Protein AF-A0A948EVF0-F1 (afdb_monomer_lite)

Radius of gyration: 16.71 Å; chains: 1; bounding box: 34×21×43 Å

Foldseek 3Di:
DVVCCVPPNVVVVVVVVVVVVVQVVQWFAAPPQGATDSDNHHPVRPDPVDDPVDDDDDDDNVVVVVVVVVD

Secondary structure (DSSP, 8-state):
-HHHHHHH-HHHHHHHHHHHHHHHHH-EE-TTT--EESSSS-HHHH-TTS-TT-----SSHHHHHHHHTT-

Structure (mmCIF, N/CA/C/O backbone):
data_AF-A0A948EVF0-F1
#
_entry.id   AF-A0A948EVF0-F1
#
loop_
_atom_site.group_PDB
_atom_site.id
_atom_site.type_symbol
_atom_site.label_atom_id
_atom_site.label_alt_id
_atom_site.label_comp_id
_atom_site.label_asym_id
_atom_site.label_entity_id
_atom_site.label_seq_id
_atom_site.pdbx_PDB_ins_code
_atom_site.Cartn_x
_atom_site.Cartn_y
_atom_site.Cartn_z
_atom_site.occupancy
_atom_site.B_iso_or_equiv
_atom_site.auth_seq_id
_atom_site.auth_comp_id
_atom_site.auth_asym_id
_atom_site.auth_atom_id
_atom_site.pdbx_PDB_model_num
ATOM 1 N N . MET A 1 1 ? 14.350 9.423 -15.349 1.00 75.81 1 MET A N 1
ATOM 2 C CA . MET A 1 1 ? 14.315 7.983 -14.992 1.00 75.81 1 MET A CA 1
ATOM 3 C C . MET A 1 1 ? 14.103 7.074 -16.202 1.00 75.81 1 MET A C 1
ATOM 5 O O . MET A 1 1 ? 14.927 6.196 -16.404 1.00 75.81 1 MET A O 1
ATOM 9 N N . ALA A 1 2 ? 13.083 7.296 -17.042 1.00 87.69 2 ALA A N 1
ATOM 10 C CA . ALA A 1 2 ? 12.790 6.413 -18.184 1.00 87.69 2 ALA A CA 1
ATOM 11 C C . ALA A 1 2 ? 13.979 6.192 -19.151 1.00 87.69 2 ALA A C 1
ATOM 13 O O . ALA A 1 2 ? 14.348 5.052 -19.413 1.00 87.69 2 ALA A O 1
ATOM 14 N N . TYR A 1 3 ? 14.652 7.257 -19.609 1.00 93.06 3 TYR A N 1
ATOM 15 C CA . TYR A 1 3 ? 15.819 7.124 -20.500 1.00 93.06 3 TYR A CA 1
ATOM 16 C C . TYR A 1 3 ? 16.998 6.367 -19.872 1.00 93.06 3 TYR A C 1
ATOM 18 O O . TYR A 1 3 ? 17.691 5.629 -20.567 1.00 93.06 3 TYR A O 1
ATOM 26 N N . HIS A 1 4 ? 17.199 6.502 -18.557 1.00 93.50 4 HIS A N 1
ATOM 27 C CA . HIS A 1 4 ? 18.237 5.764 -17.837 1.00 93.50 4 HIS A CA 1
ATOM 28 C C . HIS A 1 4 ? 17.966 4.255 -17.873 1.00 93.50 4 HIS A C 1
ATOM 30 O O . HIS A 1 4 ? 18.850 3.482 -18.228 1.00 93.50 4 HIS A O 1
ATOM 36 N N . LEU A 1 5 ? 16.727 3.847 -17.587 1.00 92.56 5 LEU A N 1
ATOM 37 C CA . LEU A 1 5 ? 16.306 2.445 -17.656 1.00 92.56 5 LEU A CA 1
ATOM 38 C C . LEU A 1 5 ? 16.467 1.872 -19.077 1.00 92.56 5 LEU A C 1
ATOM 40 O O . LEU A 1 5 ? 17.001 0.782 -19.252 1.00 92.56 5 LEU A O 1
ATOM 44 N N . LEU A 1 6 ? 16.094 2.628 -20.112 1.00 91.06 6 LEU A N 1
ATOM 45 C CA . LEU A 1 6 ? 16.175 2.163 -21.504 1.00 91.06 6 LEU A CA 1
ATOM 46 C C . LEU A 1 6 ? 17.611 2.000 -22.028 1.00 91.06 6 LEU A C 1
ATOM 48 O O . LEU A 1 6 ? 17.883 1.084 -22.810 1.00 91.06 6 LEU A O 1
ATOM 52 N N . GLN A 1 7 ? 18.518 2.896 -21.630 1.00 92.69 7 GLN A N 1
ATOM 53 C CA . GLN A 1 7 ? 19.885 2.940 -22.157 1.00 92.69 7 GLN A CA 1
ATOM 54 C C . GLN A 1 7 ? 20.893 2.184 -21.293 1.00 92.69 7 GLN A C 1
ATOM 56 O O . GLN A 1 7 ? 21.862 1.653 -21.828 1.00 92.69 7 GLN A O 1
ATOM 61 N N . ARG A 1 8 ? 20.698 2.164 -19.970 1.00 93.56 8 ARG A N 1
ATOM 62 C CA . ARG A 1 8 ? 21.712 1.695 -19.015 1.00 93.56 8 ARG A CA 1
ATOM 63 C C . ARG A 1 8 ? 21.251 0.551 -18.121 1.00 93.56 8 ARG A C 1
ATOM 65 O O . ARG A 1 8 ? 22.107 -0.152 -17.602 1.00 93.56 8 ARG A O 1
ATOM 72 N N . ASP A 1 9 ? 19.944 0.337 -17.956 1.00 94.25 9 ASP A N 1
ATOM 73 C CA . ASP A 1 9 ? 19.433 -0.657 -17.003 1.00 94.25 9 ASP A CA 1
ATOM 74 C C . ASP A 1 9 ? 18.137 -1.344 -17.468 1.00 94.25 9 ASP A C 1
ATOM 76 O O . ASP A 1 9 ? 17.053 -1.183 -16.898 1.00 94.25 9 ASP A O 1
ATOM 80 N N . ARG A 1 10 ? 18.249 -2.135 -18.542 1.00 93.06 10 ARG A N 1
ATOM 81 C CA . ARG A 1 10 ? 17.113 -2.878 -19.115 1.00 93.06 10 ARG A CA 1
ATOM 82 C C . ARG A 1 10 ? 16.587 -3.971 -18.186 1.00 93.06 10 ARG A C 1
ATOM 84 O O . ARG A 1 10 ? 15.380 -4.197 -18.137 1.00 93.06 10 ARG A O 1
ATOM 91 N N . ASN A 1 11 ? 17.474 -4.621 -17.435 1.00 95.62 11 ASN A N 1
ATOM 92 C CA . ASN A 1 11 ? 17.084 -5.643 -16.465 1.00 95.62 11 ASN A CA 1
ATOM 93 C C . ASN A 1 11 ? 16.321 -5.019 -15.289 1.00 95.62 11 ASN A C 1
ATOM 95 O O . ASN A 1 11 ? 15.277 -5.540 -14.893 1.00 95.62 11 ASN A O 1
ATOM 99 N N . GLY A 1 12 ? 16.780 -3.872 -14.775 1.00 94.69 12 GLY A N 1
ATOM 100 C CA . GLY A 1 12 ? 16.053 -3.098 -13.773 1.00 94.69 12 GLY A CA 1
ATOM 101 C C . GLY A 1 12 ? 14.696 -2.620 -14.283 1.00 94.69 12 GLY A C 1
ATOM 102 O O . GLY A 1 12 ? 13.711 -2.712 -13.553 1.00 94.69 12 GLY A O 1
ATOM 103 N N . ALA A 1 13 ? 14.602 -2.214 -15.555 1.00 95.31 13 ALA A N 1
ATOM 104 C CA . ALA A 1 13 ? 13.332 -1.848 -16.186 1.00 95.31 13 ALA A CA 1
ATOM 105 C C . ALA A 1 13 ? 12.329 -3.015 -16.199 1.00 95.31 13 ALA A C 1
ATOM 107 O O . ALA A 1 13 ? 11.177 -2.845 -15.799 1.00 95.31 13 ALA A O 1
ATOM 108 N N . ALA A 1 14 ? 12.773 -4.206 -16.616 1.00 95.62 14 ALA A N 1
ATOM 109 C CA . ALA A 1 14 ? 11.938 -5.406 -16.647 1.00 95.62 14 ALA A CA 1
ATOM 110 C C . ALA A 1 14 ? 11.487 -5.823 -15.239 1.00 95.62 14 ALA A C 1
ATOM 112 O O . ALA A 1 14 ? 10.309 -6.109 -15.020 1.00 95.62 14 ALA A O 1
ATOM 113 N N . ARG A 1 15 ? 12.403 -5.788 -14.262 1.00 96.31 15 ARG A N 1
ATOM 114 C CA . ARG A 1 15 ? 12.085 -6.075 -12.860 1.00 96.31 15 ARG A CA 1
ATOM 115 C C . ARG A 1 15 ? 11.061 -5.089 -12.302 1.00 96.31 15 ARG A C 1
ATOM 117 O O . ARG A 1 15 ? 10.109 -5.519 -11.661 1.00 96.31 15 ARG A O 1
ATOM 124 N N . LEU A 1 16 ? 11.234 -3.792 -12.556 1.00 95.50 16 LEU A N 1
ATOM 125 C CA . LEU A 1 16 ? 10.296 -2.761 -12.114 1.00 95.50 16 LEU A CA 1
ATOM 126 C C . LEU A 1 16 ? 8.899 -2.989 -12.703 1.00 95.50 16 LEU A C 1
ATOM 128 O O . LEU A 1 16 ? 7.922 -2.950 -11.961 1.00 95.50 16 LEU A O 1
ATOM 132 N N . ALA A 1 17 ? 8.806 -3.276 -14.005 1.00 96.25 17 ALA A N 1
ATOM 133 C CA . ALA A 1 17 ? 7.532 -3.559 -14.661 1.00 96.25 17 ALA A CA 1
ATOM 134 C C . ALA A 1 17 ? 6.822 -4.772 -14.034 1.00 96.25 17 ALA A C 1
ATOM 136 O O . ALA A 1 17 ? 5.638 -4.693 -13.714 1.00 96.25 17 ALA A O 1
ATOM 137 N N . MET A 1 18 ? 7.559 -5.859 -13.787 1.00 97.25 18 MET A N 1
ATOM 138 C CA . MET A 1 18 ? 7.028 -7.053 -13.124 1.00 97.25 18 MET A CA 1
ATOM 139 C C . MET A 1 18 ? 6.556 -6.757 -11.693 1.00 97.25 18 MET A C 1
ATOM 141 O O . MET A 1 18 ? 5.466 -7.173 -11.309 1.00 97.25 18 MET A O 1
ATOM 145 N N . CYS A 1 19 ? 7.347 -6.025 -10.903 1.00 96.75 19 CYS A N 1
ATOM 146 C CA . CYS A 1 19 ? 6.976 -5.657 -9.535 1.00 96.75 19 CYS A CA 1
ATOM 147 C C . CYS A 1 19 ? 5.727 -4.768 -9.495 1.00 96.75 19 CYS A C 1
ATOM 149 O O . CYS A 1 19 ? 4.863 -4.984 -8.650 1.00 96.75 19 CYS A O 1
ATOM 151 N N . LEU A 1 20 ? 5.613 -3.799 -10.409 1.00 96.56 20 LEU A N 1
ATOM 152 C CA . LEU A 1 20 ? 4.427 -2.948 -10.516 1.00 96.56 20 LEU A CA 1
ATOM 153 C C . LEU A 1 20 ? 3.187 -3.761 -10.897 1.00 96.56 20 LEU A C 1
ATOM 155 O O . LEU A 1 20 ? 2.149 -3.592 -10.266 1.00 96.56 20 LEU A O 1
ATOM 159 N N . GLY A 1 21 ? 3.302 -4.673 -11.869 1.00 97.56 21 GLY A N 1
ATOM 160 C CA . GLY A 1 21 ? 2.210 -5.578 -12.238 1.00 97.56 21 GLY A CA 1
ATOM 161 C C . GLY A 1 21 ? 1.740 -6.423 -11.053 1.00 97.56 21 GLY A C 1
ATOM 162 O O . GLY A 1 21 ? 0.559 -6.419 -10.721 1.00 97.56 21 GLY A O 1
ATOM 163 N N . ALA A 1 22 ? 2.676 -7.053 -10.340 1.00 96.50 22 ALA A N 1
ATOM 164 C CA . ALA A 1 22 ? 2.355 -7.852 -9.159 1.00 96.50 22 ALA A CA 1
ATOM 165 C C . ALA A 1 22 ? 1.696 -7.028 -8.038 1.00 96.50 22 ALA A C 1
ATOM 167 O O . ALA A 1 22 ? 0.792 -7.522 -7.368 1.00 96.50 22 ALA A O 1
ATOM 168 N N . ALA A 1 23 ? 2.130 -5.783 -7.825 1.00 95.50 23 ALA A N 1
ATOM 169 C CA . ALA A 1 23 ? 1.528 -4.896 -6.834 1.00 95.50 23 ALA A CA 1
ATOM 170 C C . ALA A 1 23 ? 0.085 -4.524 -7.210 1.00 95.50 23 ALA A C 1
ATOM 172 O O . ALA A 1 23 ? -0.791 -4.564 -6.354 1.00 95.50 23 ALA A O 1
ATOM 173 N N . LEU A 1 24 ? -0.175 -4.218 -8.484 1.00 95.38 24 LEU A N 1
ATOM 174 C CA . LEU A 1 24 ? -1.521 -3.902 -8.975 1.00 95.38 24 LEU A CA 1
ATOM 175 C C . LEU A 1 24 ? -2.492 -5.085 -8.854 1.00 95.38 24 LEU A C 1
ATOM 177 O O . LEU A 1 24 ? -3.681 -4.869 -8.647 1.00 95.38 24 LEU A O 1
ATOM 181 N N . GLU A 1 25 ? -2.000 -6.320 -8.970 1.00 95.62 25 GLU A N 1
ATOM 182 C CA . GLU A 1 25 ? -2.821 -7.527 -8.811 1.00 95.62 25 GLU A CA 1
ATOM 183 C C . GL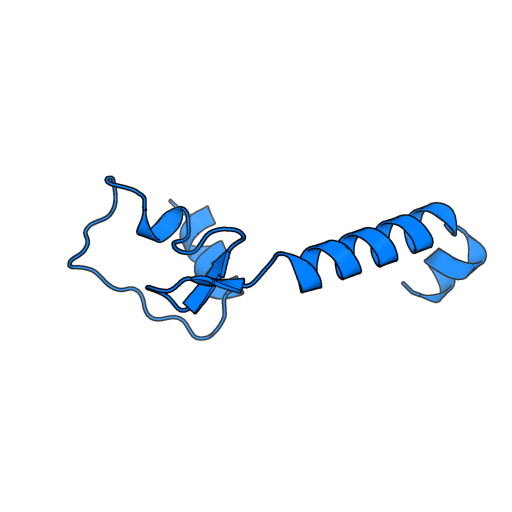U A 1 25 ? -3.116 -7.869 -7.346 1.00 95.62 25 GLU A C 1
ATOM 185 O O . GLU A 1 25 ? -4.209 -8.337 -7.035 1.00 95.62 25 GLU A O 1
ATOM 190 N N . LYS A 1 26 ? -2.139 -7.673 -6.452 1.00 94.75 26 LYS A N 1
ATOM 191 C CA . LYS A 1 26 ? -2.200 -8.158 -5.062 1.00 94.75 26 LYS A CA 1
ATOM 192 C C . LYS A 1 26 ? -2.652 -7.117 -4.048 1.00 94.75 26 LYS A C 1
ATOM 194 O O . LYS A 1 26 ? -3.103 -7.485 -2.966 1.00 94.75 26 LYS A O 1
ATOM 199 N N . LEU A 1 27 ? -2.459 -5.832 -4.340 1.00 95.12 27 LEU A N 1
ATOM 200 C CA . LEU A 1 27 ? -2.841 -4.772 -3.420 1.00 95.12 27 LEU A CA 1
ATOM 201 C C . LEU A 1 27 ? -4.326 -4.467 -3.560 1.00 95.12 27 LEU A C 1
ATOM 203 O O . LEU A 1 27 ? -4.842 -4.181 -4.640 1.00 95.12 27 LEU A O 1
ATOM 207 N N . HIS A 1 28 ? -4.997 -4.464 -2.419 1.00 95.25 28 HIS A N 1
ATOM 208 C CA . HIS A 1 28 ? -6.401 -4.117 -2.290 1.00 95.25 28 HIS A CA 1
ATOM 209 C C . HIS A 1 28 ? -6.585 -3.118 -1.149 1.00 95.25 28 HIS A C 1
ATOM 211 O O . HIS A 1 28 ? -5.651 -2.810 -0.406 1.00 95.25 28 HIS A O 1
ATOM 217 N N . HIS A 1 29 ? -7.804 -2.612 -0.991 1.00 96.00 29 HIS A N 1
ATOM 218 C CA . HIS A 1 29 ? -8.142 -1.759 0.141 1.00 96.00 29 HIS A CA 1
ATOM 219 C C . HIS A 1 29 ? -8.512 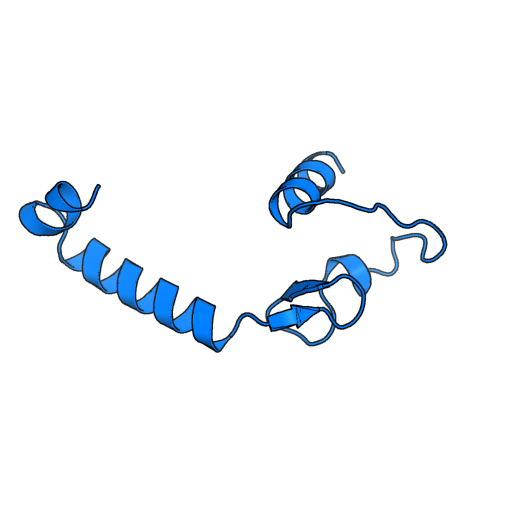-2.594 1.370 1.00 96.00 29 HIS A C 1
ATOM 221 O O . HIS A 1 29 ? -9.326 -3.515 1.306 1.00 96.00 29 HIS A O 1
ATOM 227 N N . CYS A 1 30 ? -7.934 -2.232 2.513 1.00 96.56 30 CYS A N 1
ATOM 228 C CA . CYS A 1 30 ? -8.296 -2.759 3.819 1.00 96.56 30 CYS A CA 1
ATOM 229 C C . CYS A 1 30 ? -9.776 -2.479 4.110 1.00 96.56 30 CYS A C 1
ATOM 231 O O . CYS A 1 30 ? -10.217 -1.330 4.049 1.00 96.56 30 CYS A O 1
ATOM 233 N N . GLN A 1 31 ? -10.510 -3.501 4.550 1.00 97.44 31 GLN A N 1
ATOM 234 C CA . GLN A 1 31 ? -11.944 -3.422 4.853 1.00 97.44 31 GLN A CA 1
ATOM 235 C C . GLN A 1 31 ? -12.296 -2.473 6.014 1.00 97.44 31 GLN A C 1
ATOM 237 O O . GLN A 1 31 ? -13.466 -2.155 6.205 1.00 97.44 31 GLN A O 1
ATOM 242 N N . ARG A 1 32 ? -11.310 -2.036 6.813 1.00 95.00 32 ARG A N 1
ATOM 243 C CA . ARG A 1 32 ? -11.529 -1.194 8.006 1.00 95.00 32 ARG A CA 1
ATOM 244 C C . ARG A 1 32 ? -11.098 0.258 7.843 1.00 95.00 32 ARG A C 1
ATOM 246 O O . ARG A 1 32 ? -11.771 1.138 8.362 1.00 95.00 32 ARG A O 1
ATOM 25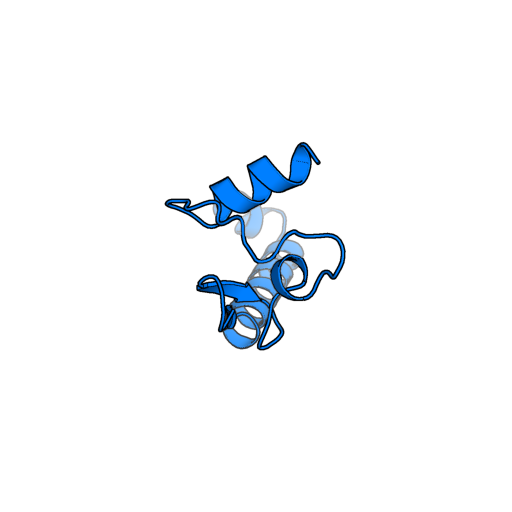3 N N . CYS A 1 33 ? -9.966 0.508 7.189 1.00 94.50 33 CYS A N 1
ATOM 254 C CA . CYS A 1 33 ? -9.375 1.849 7.105 1.00 94.50 33 CYS A CA 1
ATOM 255 C C . CYS A 1 33 ? -9.115 2.327 5.676 1.00 94.50 33 CYS A C 1
ATOM 257 O O . CYS A 1 33 ? -8.555 3.403 5.498 1.00 94.50 33 CYS A O 1
ATOM 259 N N . ASN A 1 34 ? -9.471 1.530 4.664 1.00 94.50 34 ASN A N 1
ATOM 260 C CA . ASN A 1 34 ? -9.269 1.837 3.249 1.00 94.50 34 ASN A CA 1
ATOM 261 C C . ASN A 1 34 ? -7.797 2.033 2.805 1.00 94.50 34 ASN A C 1
ATOM 263 O O . ASN A 1 34 ? -7.547 2.386 1.655 1.00 94.50 34 ASN A O 1
ATOM 267 N N . ASN A 1 35 ? -6.806 1.762 3.666 1.00 94.25 35 ASN A N 1
ATOM 268 C CA . ASN A 1 35 ? -5.393 1.740 3.270 1.00 94.25 35 ASN A CA 1
ATOM 269 C C . ASN A 1 35 ? -5.070 0.531 2.370 1.00 94.25 35 ASN A C 1
ATOM 271 O O . ASN A 1 35 ? -5.790 -0.467 2.405 1.00 94.25 35 ASN A O 1
ATOM 275 N N . PHE A 1 36 ? -3.964 0.576 1.624 1.00 94.88 36 PHE A N 1
ATOM 276 C CA . PHE A 1 36 ? -3.502 -0.561 0.828 1.00 94.88 36 PHE A CA 1
ATOM 277 C C . PHE A 1 36 ? -3.026 -1.730 1.699 1.00 94.88 36 PHE A C 1
ATOM 279 O O . PHE A 1 36 ? -2.329 -1.550 2.700 1.00 94.88 36 PHE A O 1
ATOM 286 N N . SER A 1 37 ? -3.407 -2.944 1.310 1.00 95.25 37 SER A N 1
ATOM 287 C CA . SER A 1 37 ? -3.025 -4.183 1.979 1.00 95.25 37 SER A CA 1
ATOM 288 C C . SER A 1 37 ? -3.098 -5.377 1.028 1.00 95.25 37 SER A C 1
ATOM 290 O O . SER A 1 37 ? -3.924 -5.402 0.121 1.00 95.25 37 SER A O 1
ATOM 292 N N . GLU A 1 38 ? -2.254 -6.381 1.265 1.00 95.62 38 GLU A N 1
ATOM 293 C CA . GLU A 1 38 ? -2.337 -7.695 0.605 1.00 95.62 38 GLU A CA 1
ATOM 294 C C . GLU A 1 38 ? -3.324 -8.645 1.314 1.00 95.62 38 GLU A C 1
ATOM 296 O O . GLU A 1 38 ? -3.600 -9.744 0.839 1.00 95.62 38 GLU A O 1
ATOM 301 N N . THR A 1 39 ? -3.866 -8.239 2.467 1.00 95.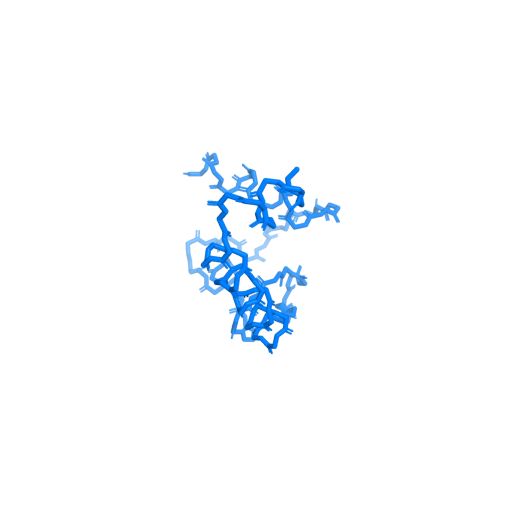38 39 THR A N 1
ATOM 302 C CA . THR A 1 39 ? -4.840 -9.001 3.257 1.00 95.38 39 THR A CA 1
ATOM 303 C C . THR A 1 39 ? -6.141 -8.210 3.428 1.00 95.38 39 THR A C 1
ATOM 305 O O . THR A 1 39 ? -6.129 -6.982 3.342 1.00 95.38 39 THR A O 1
ATOM 308 N N . PRO A 1 40 ? -7.282 -8.866 3.735 1.00 96.44 40 PRO A N 1
ATOM 309 C CA . PRO A 1 40 ? -8.561 -8.163 3.910 1.00 96.44 40 PRO A CA 1
ATOM 310 C C . PRO A 1 40 ? -8.531 -7.078 4.998 1.00 96.44 40 PRO A C 1
ATOM 312 O O . PRO A 1 40 ? -9.197 -6.049 4.888 1.00 96.44 40 PRO A O 1
ATOM 315 N N . VAL A 1 41 ? -7.737 -7.294 6.049 1.00 96.38 41 VAL A N 1
ATOM 316 C CA . VAL A 1 41 ? -7.476 -6.325 7.118 1.00 96.38 41 VAL A CA 1
ATOM 317 C C . VAL A 1 41 ? -5.972 -6.093 7.193 1.00 96.38 41 VAL A C 1
ATOM 319 O O . VAL A 1 41 ? -5.212 -7.056 7.278 1.00 96.38 41 VAL A O 1
ATOM 322 N N . CYS A 1 42 ? -5.539 -4.831 7.169 1.00 95.06 42 CYS A N 1
ATOM 323 C CA . CYS A 1 42 ? -4.120 -4.483 7.219 1.00 95.06 42 CYS A CA 1
ATOM 324 C C . CYS A 1 42 ? -3.504 -4.728 8.605 1.00 95.06 42 CYS A C 1
ATOM 326 O O . CYS A 1 42 ? -4.208 -4.773 9.620 1.00 95.06 42 CYS A O 1
ATOM 328 N N . TYR A 1 43 ? -2.171 -4.815 8.659 1.00 93.25 43 TYR A N 1
ATOM 329 C CA . TYR A 1 43 ? -1.423 -5.044 9.901 1.00 93.25 43 TYR A CA 1
ATOM 330 C C . TYR A 1 43 ? -1.741 -3.997 10.985 1.00 93.25 43 TYR A C 1
ATOM 332 O O . TYR A 1 43 ? -1.882 -4.339 12.158 1.00 93.25 43 TYR A O 1
ATOM 340 N N . THR A 1 44 ? -1.920 -2.731 10.591 1.00 92.81 44 THR A N 1
ATOM 341 C CA . THR A 1 44 ? -2.248 -1.614 11.488 1.00 92.81 44 THR A CA 1
ATOM 342 C C . THR A 1 44 ? -3.575 -1.846 12.198 1.00 92.81 44 THR A C 1
ATOM 344 O O . THR A 1 44 ? -3.648 -1.691 13.414 1.00 92.81 44 THR A O 1
ATOM 347 N N . CYS A 1 45 ? -4.611 -2.253 11.458 1.00 94.12 45 CYS A N 1
ATOM 348 C CA . CYS A 1 45 ? -5.936 -2.520 12.009 1.00 94.12 45 CYS A CA 1
ATOM 349 C C . CYS A 1 45 ? -6.005 -3.842 12.783 1.00 94.12 45 CYS A C 1
ATOM 351 O O . CYS A 1 45 ? -6.780 -3.944 13.732 1.00 94.12 45 CYS A O 1
ATOM 353 N N . ALA A 1 46 ? -5.240 -4.856 12.374 1.00 94.88 46 ALA A N 1
ATOM 354 C CA . ALA A 1 46 ? -5.200 -6.158 13.042 1.00 94.88 46 ALA A CA 1
ATOM 355 C C . ALA A 1 46 ? -4.382 -6.145 14.348 1.00 94.88 46 ALA A C 1
ATOM 357 O O . ALA A 1 46 ? -4.518 -7.055 15.163 1.00 94.88 46 ALA A O 1
ATOM 358 N N . SER A 1 47 ? -3.534 -5.133 14.553 1.00 94.06 47 SER A N 1
ATOM 359 C CA . SER A 1 47 ? -2.658 -5.045 15.720 1.00 94.06 47 SER A CA 1
ATOM 360 C C . 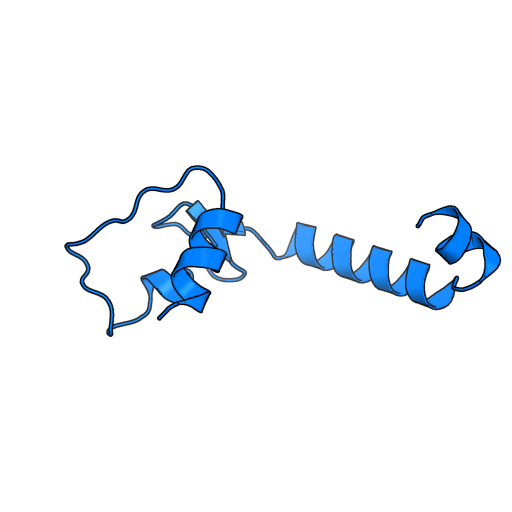SER A 1 47 ? -3.451 -4.893 17.028 1.00 94.06 47 SER A C 1
ATOM 362 O O . SER A 1 47 ? -4.173 -3.907 17.189 1.00 94.06 47 SER A O 1
ATOM 364 N N . PRO A 1 48 ? -3.260 -5.791 18.014 1.00 92.56 48 PRO A N 1
ATOM 365 C CA . PRO A 1 48 ? -3.912 -5.688 19.321 1.00 92.56 48 PRO A CA 1
ATOM 366 C C . PRO A 1 48 ? -3.313 -4.585 20.203 1.00 92.56 48 PRO A C 1
ATOM 368 O O . PRO A 1 48 ? -3.855 -4.283 21.260 1.00 92.56 48 PRO A O 1
ATOM 371 N N . ARG A 1 49 ? -2.183 -3.989 19.799 1.00 91.50 49 ARG A N 1
ATOM 372 C CA . ARG A 1 49 ? -1.531 -2.901 20.543 1.00 91.50 49 ARG A CA 1
ATOM 373 C C . ARG A 1 49 ? -2.210 -1.547 20.335 1.00 91.50 49 ARG A C 1
ATOM 375 O O . ARG A 1 49 ? -1.864 -0.602 21.033 1.00 91.50 49 ARG A O 1
ATOM 382 N N . ARG A 1 50 ? -3.130 -1.432 19.370 1.00 89.56 50 ARG A N 1
ATOM 383 C CA . ARG A 1 50 ? -3.830 -0.175 19.089 1.00 89.56 50 ARG A CA 1
ATOM 384 C C . ARG A 1 50 ? -5.147 -0.082 19.829 1.00 89.56 50 ARG A C 1
ATOM 386 O O . ARG A 1 50 ? -5.893 -1.054 19.920 1.00 89.56 50 ARG A O 1
ATOM 393 N N . ASP A 1 51 ? -5.453 1.127 20.280 1.00 93.19 51 ASP A N 1
ATOM 394 C CA . ASP A 1 51 ? -6.770 1.440 20.806 1.00 93.19 51 ASP A CA 1
ATOM 395 C C . ASP A 1 51 ? -7.786 1.533 19.658 1.00 93.19 51 ASP A C 1
ATOM 397 O O . ASP A 1 51 ? -7.723 2.423 18.812 1.00 93.19 51 ASP A O 1
ATOM 401 N N . ALA A 1 52 ? -8.750 0.612 19.643 1.00 89.38 52 ALA A N 1
ATOM 402 C CA . ALA A 1 52 ? -9.822 0.581 18.651 1.00 89.38 52 ALA A CA 1
ATOM 403 C C . ALA A 1 52 ? -10.816 1.753 18.778 1.00 89.38 52 ALA A C 1
ATOM 405 O O . ALA A 1 52 ? -11.655 1.929 17.895 1.00 89.38 52 ALA A O 1
ATOM 406 N N . ARG A 1 53 ? -10.750 2.537 19.863 1.00 93.31 53 ARG A N 1
ATOM 407 C CA . ARG A 1 53 ? -11.594 3.719 20.092 1.00 93.31 53 ARG A CA 1
ATOM 408 C C . ARG A 1 53 ? -11.009 4.998 19.499 1.00 93.31 53 ARG A C 1
ATOM 410 O O . ARG A 1 53 ? -11.728 5.988 19.401 1.00 93.31 53 ARG A O 1
ATOM 417 N N . GLN A 1 54 ? -9.740 4.985 19.096 1.00 92.44 54 GLN A N 1
ATOM 418 C CA . GLN A 1 54 ? -9.063 6.147 18.536 1.00 92.44 54 GLN A CA 1
ATOM 419 C C . GLN A 1 54 ? -8.872 5.978 17.026 1.00 92.44 54 GLN A C 1
ATOM 421 O O . GLN A 1 54 ? -8.228 5.037 16.566 1.00 92.44 54 GLN A O 1
ATOM 426 N N . LEU A 1 55 ? -9.418 6.914 16.247 1.00 92.31 55 LEU A N 1
ATOM 427 C CA . LEU A 1 55 ? -9.261 6.957 14.793 1.00 92.31 55 LEU A CA 1
ATOM 428 C C . LEU A 1 55 ? -8.421 8.167 14.391 1.00 92.31 55 LEU A C 1
ATOM 430 O O . LEU A 1 55 ? -8.713 9.294 14.785 1.00 92.31 55 LEU A O 1
ATOM 434 N N . CYS A 1 56 ? -7.395 7.927 13.577 1.00 91.62 56 CYS A N 1
ATOM 435 C CA . CYS A 1 56 ? -6.641 8.974 12.901 1.00 91.62 56 CYS A CA 1
ATOM 436 C C . CYS A 1 56 ? -7.105 9.033 11.445 1.00 91.62 56 CYS A C 1
ATOM 438 O O . CYS A 1 56 ? -6.892 8.089 10.684 1.00 91.62 56 CYS A O 1
ATOM 440 N N . VAL A 1 57 ? -7.794 10.114 11.083 1.00 94.06 57 VAL A N 1
ATOM 441 C CA . VAL A 1 57 ? -8.275 10.33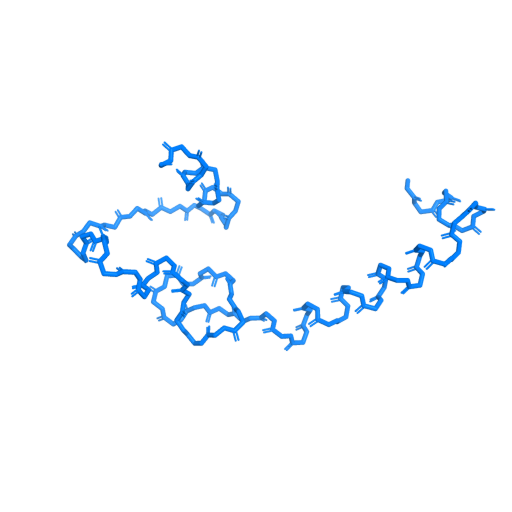7 9.718 1.00 94.06 57 VAL A CA 1
ATOM 442 C C . VAL A 1 57 ? -7.186 11.067 8.943 1.00 94.06 57 VAL A C 1
ATOM 444 O O . VAL A 1 57 ? -6.703 12.105 9.389 1.00 94.06 57 VAL A O 1
ATOM 447 N N . VAL A 1 58 ? -6.814 10.520 7.791 1.00 94.12 58 VAL A N 1
ATOM 448 C CA . VAL A 1 58 ? -5.786 11.069 6.903 1.00 94.12 58 VAL A CA 1
ATOM 449 C C . VAL A 1 58 ? -6.317 11.175 5.477 1.00 94.12 58 VAL A C 1
ATOM 451 O O . VAL A 1 58 ? -7.244 10.453 5.110 1.00 94.12 58 VAL A O 1
ATOM 454 N N . GLU A 1 59 ? -5.732 12.069 4.681 1.00 92.50 59 GLU A N 1
ATOM 455 C CA . GLU A 1 59 ? -6.133 12.281 3.287 1.00 92.50 59 GLU A CA 1
ATOM 456 C C . GLU A 1 59 ? -5.539 11.212 2.363 1.00 92.50 59 GLU A C 1
ATOM 458 O O . GLU A 1 59 ? -6.243 10.663 1.515 1.00 92.50 59 GLU A O 1
ATOM 463 N N . MET A 1 60 ? -4.256 10.879 2.546 1.00 91.69 60 MET A N 1
ATOM 464 C CA . MET A 1 60 ? -3.541 9.949 1.674 1.00 91.69 60 MET A CA 1
ATOM 465 C C . MET A 1 60 ? -2.886 8.792 2.448 1.00 91.69 60 MET A C 1
ATOM 467 O O . MET A 1 60 ? -2.420 8.971 3.575 1.00 91.69 60 MET A O 1
ATOM 471 N N . PRO A 1 61 ? -2.736 7.601 1.828 1.00 87.69 61 PRO A N 1
ATOM 472 C CA . PRO A 1 61 ? -1.978 6.480 2.399 1.00 87.69 61 PRO A CA 1
ATOM 473 C C . PRO A 1 61 ? -0.558 6.847 2.856 1.00 87.69 61 PRO A C 1
ATOM 475 O O . PRO A 1 61 ? -0.036 6.290 3.818 1.00 87.69 61 PRO A O 1
ATOM 478 N N . THR A 1 62 ? 0.076 7.809 2.185 1.00 90.69 62 THR A N 1
ATOM 479 C CA . THR A 1 62 ? 1.410 8.306 2.544 1.00 90.69 62 THR A CA 1
ATOM 480 C C . THR A 1 62 ? 1.444 9.023 3.888 1.00 90.69 62 THR A C 1
ATOM 482 O O . THR A 1 62 ? 2.468 8.981 4.566 1.00 90.69 62 THR A O 1
ATOM 485 N N . ASP A 1 63 ? 0.347 9.662 4.289 1.00 91.31 63 ASP A N 1
ATOM 486 C CA . ASP A 1 63 ? 0.258 10.355 5.574 1.00 91.31 63 ASP A CA 1
ATOM 487 C C . ASP A 1 63 ? 0.177 9.345 6.717 1.00 91.31 63 ASP A C 1
ATOM 489 O O . ASP A 1 63 ? 0.834 9.519 7.743 1.00 91.31 63 ASP A O 1
ATOM 493 N N . LEU A 1 64 ? -0.547 8.239 6.502 1.00 89.50 64 LEU A N 1
ATOM 494 C CA . LEU A 1 64 ? -0.548 7.112 7.429 1.00 89.50 64 LEU A CA 1
ATOM 495 C C . LEU A 1 64 ? 0.873 6.570 7.620 1.00 89.50 64 LEU A C 1
ATOM 497 O O . LEU A 1 64 ? 1.315 6.435 8.754 1.00 89.50 64 LEU A O 1
ATOM 501 N N . ASN A 1 65 ? 1.611 6.315 6.534 1.00 89.12 65 ASN A N 1
ATOM 502 C CA . ASN A 1 65 ? 2.977 5.785 6.625 1.00 89.12 65 ASN A CA 1
ATOM 503 C C . ASN A 1 65 ? 3.906 6.706 7.434 1.00 89.12 65 ASN A C 1
ATOM 505 O O . ASN A 1 65 ? 4.663 6.224 8.270 1.00 89.12 65 ASN A O 1
ATOM 509 N N . ARG A 1 66 ? 3.806 8.027 7.242 1.00 89.62 66 ARG A N 1
ATOM 510 C CA . ARG A 1 66 ? 4.598 9.005 8.007 1.00 89.62 66 ARG A CA 1
ATOM 511 C C . ARG A 1 66 ? 4.285 8.990 9.501 1.00 89.62 66 ARG A C 1
ATOM 513 O O . ARG A 1 66 ? 5.196 9.104 10.311 1.00 89.62 66 ARG A O 1
ATOM 520 N N . LEU A 1 67 ? 3.012 8.863 9.875 1.00 88.88 67 LEU A N 1
ATOM 521 C CA . LEU A 1 67 ? 2.620 8.764 11.285 1.00 88.88 67 LEU A CA 1
ATOM 522 C C . LEU A 1 67 ? 3.179 7.490 11.922 1.00 88.88 67 LEU A C 1
ATOM 524 O O . LEU A 1 67 ? 3.643 7.515 13.059 1.00 88.88 67 LEU A O 1
ATOM 528 N N . GLU A 1 68 ? 3.170 6.392 11.174 1.00 86.56 68 GLU A N 1
ATOM 529 C CA . GLU A 1 68 ? 3.672 5.093 11.617 1.00 86.56 68 GLU A CA 1
ATOM 530 C C . GLU A 1 68 ? 5.199 5.056 11.788 1.00 86.56 68 GLU A C 1
ATOM 532 O O . GLU A 1 68 ? 5.687 4.334 12.651 1.00 86.56 68 GLU A O 1
ATOM 537 N N . GLU A 1 69 ? 5.958 5.868 11.046 1.00 88.38 69 GLU A N 1
ATOM 538 C CA . GLU A 1 69 ? 7.415 6.014 11.220 1.00 88.38 69 GLU A CA 1
ATOM 539 C C . GLU A 1 69 ? 7.809 6.685 12.549 1.00 88.38 69 GLU A C 1
ATOM 541 O O . GLU A 1 69 ? 8.952 6.560 12.983 1.00 88.38 69 GLU A O 1
ATOM 546 N N . THR A 1 70 ? 6.882 7.401 13.195 1.00 81.12 70 THR A N 1
ATOM 547 C CA . THR A 1 70 ? 7.130 8.109 14.465 1.00 81.12 70 THR A CA 1
ATOM 548 C C . THR A 1 70 ? 6.735 7.319 15.718 1.00 81.12 70 THR A C 1
ATOM 550 O O . THR A 1 70 ? 6.847 7.856 16.821 1.00 81.12 70 THR A O 1
ATOM 553 N N . GLN A 1 71 ? 6.255 6.078 15.560 1.00 64.25 71 GLN A N 1
ATOM 554 C CA . GLN A 1 71 ? 5.771 5.220 16.653 1.00 64.25 71 GLN A CA 1
ATOM 555 C C . GLN A 1 71 ? 6.828 4.294 17.254 1.00 64.25 71 GLN A C 1
ATOM 557 O O . GLN A 1 71 ? 7.781 3.907 16.544 1.00 64.25 71 GLN A O 1
#

Sequence (71 aa):
MAYHLLQRDRNGAARLAMCLGAALEKLHHCQRCNNFSETPVCYTCASPRRDARQLCVVEMPTDLNRLEETQ

pLDDT: mean 92.74, std 4.96, range [64.25, 97.56]